Protein AF-A0A538R4Z6-F1 (afdb_monomer)

Structure (mmCIF, N/CA/C/O backbone):
data_AF-A0A538R4Z6-F1
#
_entry.id   AF-A0A538R4Z6-F1
#
loop_
_atom_site.group_PDB
_atom_site.id
_atom_site.type_symbol
_atom_site.label_atom_id
_atom_site.label_alt_id
_atom_site.label_comp_id
_atom_site.label_asym_id
_atom_site.label_entity_id
_atom_site.label_seq_id
_atom_site.pdbx_PDB_ins_code
_atom_site.Cartn_x
_atom_site.Cartn_y
_atom_site.Cartn_z
_atom_site.occupancy
_atom_site.B_iso_or_equiv
_atom_site.auth_seq_id
_atom_site.auth_comp_id
_atom_site.auth_asym_id
_atom_site.auth_atom_id
_atom_site.pdbx_PDB_model_num
ATOM 1 N N . MET A 1 1 ? -20.726 -4.597 1.224 1.00 80.06 1 MET A N 1
ATOM 2 C CA . MET A 1 1 ? -21.114 -3.925 -0.039 1.00 80.06 1 MET A CA 1
ATOM 3 C C . MET A 1 1 ? -20.350 -2.621 -0.244 1.00 80.06 1 MET A C 1
ATOM 5 O O . MET A 1 1 ? -19.592 -2.566 -1.195 1.00 80.06 1 MET A O 1
ATOM 9 N N . ILE A 1 2 ? -20.428 -1.643 0.671 1.00 88.44 2 ILE A N 1
ATOM 10 C CA . ILE A 1 2 ? -19.754 -0.330 0.529 1.00 88.44 2 ILE A CA 1
ATOM 11 C C . ILE A 1 2 ? -18.238 -0.441 0.278 1.00 88.44 2 ILE A C 1
ATOM 13 O O . ILE A 1 2 ? -17.742 0.150 -0.672 1.00 88.44 2 ILE A O 1
ATOM 17 N N . VAL A 1 3 ? -17.506 -1.231 1.076 1.00 87.00 3 VAL A N 1
ATOM 18 C CA . VAL A 1 3 ? -16.045 -1.395 0.912 1.00 87.00 3 VAL A CA 1
ATOM 19 C C . VAL A 1 3 ? -15.690 -1.919 -0.480 1.00 87.00 3 VAL A C 1
ATOM 21 O O . VAL A 1 3 ? -14.825 -1.361 -1.142 1.00 87.00 3 VAL A O 1
ATOM 24 N N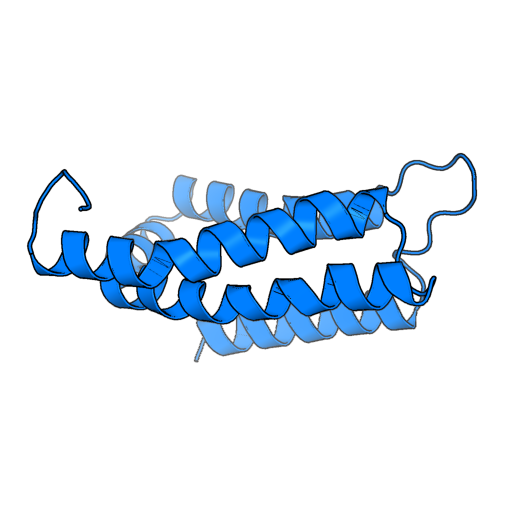 . MET A 1 4 ? -16.401 -2.946 -0.953 1.00 91.00 4 MET A N 1
ATOM 25 C CA . MET A 1 4 ? -16.183 -3.495 -2.292 1.00 91.00 4 MET A CA 1
ATOM 26 C C . MET A 1 4 ? -16.473 -2.464 -3.379 1.00 91.00 4 MET A C 1
ATOM 28 O O . MET A 1 4 ? -15.676 -2.330 -4.296 1.00 91.00 4 MET A O 1
ATOM 32 N N . SER A 1 5 ? -17.559 -1.695 -3.262 1.00 94.19 5 SER A N 1
ATOM 33 C CA . SER A 1 5 ? -17.869 -0.622 -4.212 1.00 94.19 5 SER A CA 1
ATOM 34 C C . SER A 1 5 ? -16.762 0.431 -4.265 1.00 94.19 5 SER A C 1
ATOM 36 O O . SER A 1 5 ? -16.380 0.843 -5.355 1.00 94.19 5 SER A O 1
ATOM 38 N N . VAL A 1 6 ? -16.204 0.823 -3.114 1.00 91.25 6 VAL A N 1
ATOM 39 C CA . VAL A 1 6 ? -15.071 1.760 -3.048 1.00 91.25 6 VAL A CA 1
ATOM 40 C C . VAL A 1 6 ? -13.826 1.167 -3.709 1.00 91.25 6 VAL A C 1
ATOM 42 O O . VAL A 1 6 ? -13.186 1.850 -4.502 1.00 91.25 6 VAL A O 1
ATOM 45 N N . LEU A 1 7 ? -13.501 -0.101 -3.433 1.00 91.12 7 LEU A N 1
ATOM 46 C CA . LEU A 1 7 ? -12.344 -0.777 -4.027 1.00 91.12 7 LEU A CA 1
ATOM 47 C C . LEU A 1 7 ? -12.483 -0.943 -5.543 1.00 91.12 7 LEU A C 1
ATOM 49 O O . LEU A 1 7 ? -11.532 -0.673 -6.270 1.00 91.12 7 LEU A O 1
ATOM 53 N N . VAL A 1 8 ? -13.663 -1.341 -6.028 1.00 96.06 8 VAL A N 1
ATOM 54 C 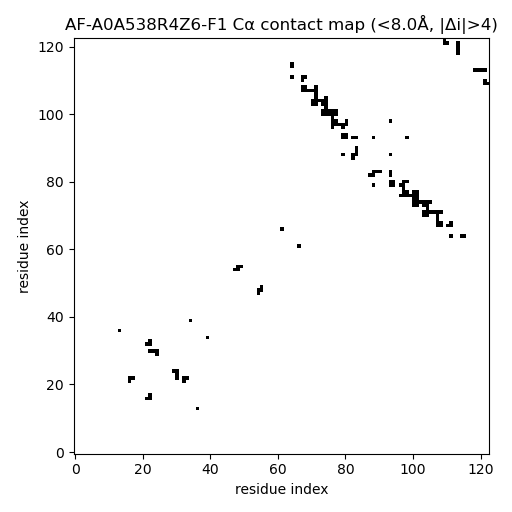CA . VAL A 1 8 ? -13.942 -1.463 -7.465 1.00 96.06 8 VAL A CA 1
ATOM 55 C C . VAL A 1 8 ? -13.886 -0.096 -8.139 1.00 96.06 8 VAL A C 1
ATOM 57 O O . VAL A 1 8 ? -13.228 0.036 -9.164 1.00 96.06 8 VAL A O 1
ATOM 60 N N . ALA A 1 9 ? -14.515 0.930 -7.561 1.00 94.81 9 ALA A N 1
ATOM 61 C CA . ALA A 1 9 ? -14.460 2.283 -8.108 1.00 94.81 9 ALA A CA 1
ATOM 62 C C . ALA A 1 9 ? -13.014 2.788 -8.190 1.00 94.81 9 ALA A C 1
ATOM 64 O O . ALA A 1 9 ? -12.589 3.255 -9.243 1.00 94.81 9 ALA A O 1
ATOM 65 N N . TRP A 1 10 ? -12.23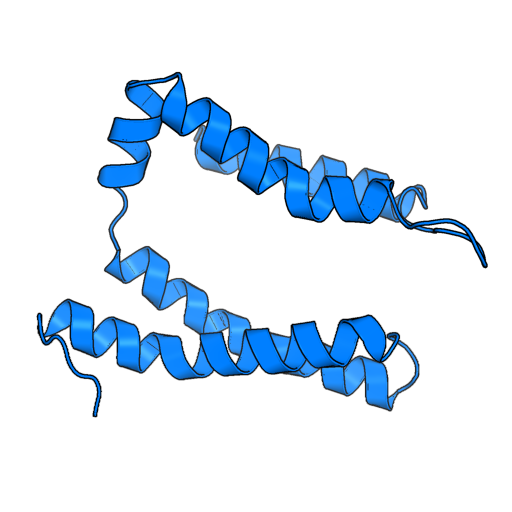7 2.632 -7.116 1.00 93.00 10 TRP A N 1
ATOM 66 C CA . TRP A 1 10 ? -10.821 2.988 -7.103 1.00 93.00 10 TRP A CA 1
ATOM 67 C C . TRP A 1 10 ? -10.026 2.227 -8.173 1.00 93.00 10 TRP A C 1
ATOM 69 O O . TRP A 1 10 ? -9.302 2.851 -8.946 1.00 93.00 10 TRP A O 1
ATOM 79 N N . PHE A 1 11 ? -10.200 0.905 -8.267 1.00 94.25 11 PHE A N 1
ATOM 80 C CA . PHE A 1 11 ? -9.503 0.075 -9.250 1.00 94.25 11 PHE A CA 1
ATOM 81 C C . PHE A 1 11 ? -9.827 0.504 -10.682 1.00 94.25 11 PHE A C 1
ATOM 83 O O . PHE A 1 11 ? -8.913 0.703 -11.476 1.00 94.25 11 PHE A O 1
ATOM 90 N N . LEU A 1 12 ? -11.108 0.707 -11.004 1.00 96.81 12 LEU A N 1
ATOM 91 C CA . LEU A 1 12 ? -11.541 1.143 -12.333 1.00 96.81 12 LEU A CA 1
ATOM 92 C C . LEU A 1 12 ? -11.006 2.536 -12.684 1.00 96.81 12 LEU A C 1
ATOM 94 O O . LEU A 1 12 ? -10.593 2.753 -13.821 1.00 96.81 12 LEU A O 1
ATOM 98 N N . ILE A 1 13 ? -10.960 3.461 -11.719 1.00 94.50 13 ILE A N 1
ATOM 99 C CA . ILE A 1 13 ? -10.386 4.800 -11.914 1.00 94.50 13 ILE A CA 1
ATOM 100 C C . ILE A 1 13 ? -8.891 4.704 -12.230 1.00 94.50 13 ILE A C 1
ATOM 102 O O . ILE A 1 13 ? -8.436 5.293 -13.208 1.00 94.50 13 ILE A O 1
ATOM 106 N N . VAL A 1 14 ? -8.123 3.959 -11.430 1.00 93.19 14 VAL A N 1
ATOM 107 C CA . VAL A 1 14 ? -6.669 3.830 -11.624 1.00 93.19 14 VAL A CA 1
ATOM 108 C C . VAL A 1 14 ? -6.351 3.062 -12.908 1.00 93.19 14 VAL A C 1
ATOM 110 O O . VAL A 1 14 ? -5.448 3.454 -13.641 1.00 93.19 14 VAL A O 1
ATOM 113 N N . LEU A 1 15 ? -7.116 2.017 -13.228 1.00 94.88 15 LEU A N 1
ATOM 114 C CA . LEU A 1 15 ? -6.977 1.265 -14.474 1.00 94.88 15 LEU A CA 1
ATOM 115 C C . LEU A 1 15 ? -7.277 2.144 -15.698 1.00 94.88 15 LEU A C 1
ATOM 117 O O . LEU A 1 15 ? -6.503 2.159 -16.656 1.00 94.88 15 LEU A O 1
ATOM 121 N N . GLY A 1 16 ? -8.370 2.910 -15.658 1.00 96.38 16 GLY A N 1
ATOM 122 C CA . GLY A 1 16 ? -8.717 3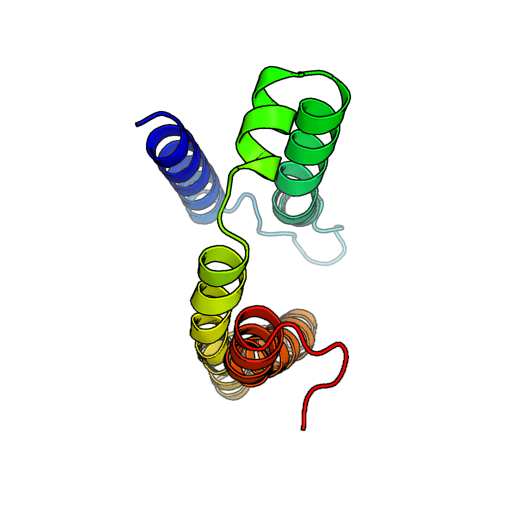.869 -16.708 1.00 96.38 16 GLY A CA 1
ATOM 123 C C . GLY A 1 16 ? -7.644 4.946 -16.881 1.00 96.38 16 GLY A C 1
ATOM 124 O O . GLY A 1 16 ? -7.208 5.213 -17.995 1.00 96.38 16 GLY A O 1
ATOM 125 N N . ALA A 1 17 ? -7.142 5.507 -15.779 1.00 93.88 17 ALA A N 1
ATOM 126 C CA . ALA A 1 17 ? -6.055 6.483 -15.808 1.00 93.88 17 ALA A CA 1
ATOM 127 C C . ALA A 1 17 ? -4.756 5.891 -16.385 1.00 93.88 17 ALA A C 1
ATOM 129 O O . ALA A 1 17 ? -4.092 6.535 -17.196 1.00 93.88 17 ALA A O 1
ATOM 130 N N . GLY A 1 18 ? -4.416 4.652 -16.017 1.00 91.56 18 GLY A N 1
ATOM 131 C CA . GLY A 1 18 ? -3.238 3.956 -16.533 1.00 91.56 18 GLY A CA 1
ATOM 132 C C . GLY A 1 18 ? -3.327 3.680 -18.031 1.00 91.56 18 GLY A C 1
ATOM 133 O O . GLY A 1 18 ? -2.394 3.984 -18.763 1.00 91.56 18 GLY A O 1
ATOM 134 N N . THR A 1 19 ? -4.470 3.180 -18.505 1.00 94.00 19 THR A N 1
ATOM 135 C CA . THR A 1 19 ? -4.694 2.922 -19.943 1.00 94.00 19 THR A CA 1
ATOM 136 C C . THR A 1 19 ? -4.749 4.199 -20.782 1.00 94.00 19 THR A C 1
ATOM 138 O O . THR A 1 19 ? -4.377 4.173 -21.951 1.00 94.00 19 THR A O 1
ATOM 141 N N . ALA A 1 20 ? -5.149 5.325 -20.188 1.00 94.31 20 ALA A N 1
ATOM 142 C CA . ALA A 1 20 ? -5.117 6.642 -20.820 1.00 94.31 20 ALA A CA 1
ATOM 143 C C . ALA A 1 20 ? -3.738 7.338 -20.758 1.00 94.31 20 ALA A C 1
ATOM 145 O O . ALA A 1 20 ? -3.622 8.477 -21.207 1.00 94.31 20 ALA A O 1
ATOM 146 N N . GLY A 1 21 ? -2.704 6.701 -20.188 1.00 89.69 21 GLY A N 1
ATOM 147 C CA . GLY A 1 21 ? -1.355 7.273 -20.080 1.00 89.69 21 GLY A CA 1
ATOM 148 C C . GLY A 1 21 ? -1.228 8.411 -19.059 1.00 89.69 21 GLY A C 1
ATOM 149 O O . GLY A 1 21 ? -0.259 9.161 -19.085 1.00 89.69 21 GLY A O 1
ATOM 150 N N . VAL A 1 22 ? -2.179 8.564 -18.127 1.00 90.69 22 VAL A N 1
ATOM 151 C CA . VAL A 1 22 ? -2.183 9.662 -17.133 1.00 90.69 22 VAL A CA 1
ATOM 152 C C . VAL A 1 22 ? -0.952 9.624 -16.221 1.00 90.69 22 VAL A C 1
ATOM 154 O O . VAL A 1 22 ? -0.525 10.655 -15.703 1.00 90.69 22 VAL A O 1
ATOM 157 N N . PHE A 1 23 ? -0.377 8.439 -16.013 1.00 86.75 23 PHE A N 1
ATOM 158 C CA . PHE A 1 23 ? 0.812 8.257 -15.183 1.00 86.75 23 PHE A CA 1
ATOM 159 C C . PHE A 1 23 ? 2.129 8.423 -15.953 1.00 86.75 23 PHE A C 1
ATOM 161 O O . PHE A 1 23 ? 3.181 8.515 -15.315 1.00 86.75 23 PHE A O 1
ATOM 168 N N . ASP A 1 24 ? 2.087 8.532 -17.285 1.00 85.00 24 ASP A N 1
ATOM 169 C CA . ASP A 1 24 ? 3.283 8.716 -18.102 1.00 85.00 24 ASP A CA 1
ATOM 170 C C . ASP A 1 24 ? 3.807 10.138 -17.946 1.00 85.00 24 ASP A C 1
ATOM 172 O O . ASP A 1 24 ? 3.298 11.122 -18.486 1.00 85.00 24 ASP A O 1
ATOM 176 N N . SER A 1 25 ? 4.869 10.248 -17.158 1.00 78.00 25 SER A N 1
ATOM 177 C CA . SER A 1 25 ? 5.548 11.511 -16.916 1.00 78.00 25 SER A CA 1
ATOM 178 C C . SER A 1 25 ? 6.780 11.553 -17.804 1.00 78.00 25 SER A C 1
ATOM 180 O O . SER A 1 25 ? 7.733 10.806 -17.596 1.00 78.00 25 SER A O 1
ATOM 182 N N . GLY A 1 26 ? 6.728 12.392 -18.841 1.00 76.25 26 GLY A N 1
ATOM 183 C CA . GLY A 1 26 ? 7.837 12.553 -19.778 1.00 76.25 26 GLY A CA 1
ATOM 184 C C . GLY A 1 26 ? 9.144 12.996 -19.095 1.00 76.25 26 GLY A C 1
ATOM 185 O O . GLY A 1 26 ? 9.121 13.475 -17.955 1.00 76.25 26 GLY A O 1
ATOM 186 N N . PRO A 1 27 ? 10.290 12.885 -19.790 1.00 75.50 27 PRO A N 1
ATOM 187 C CA . PRO A 1 27 ? 11.596 13.218 -19.230 1.00 75.50 27 PRO A CA 1
ATOM 188 C C . PRO A 1 27 ? 11.624 14.628 -18.624 1.00 75.50 27 PRO A C 1
ATOM 190 O O . PRO A 1 27 ? 11.203 15.596 -19.256 1.00 75.50 27 PRO A O 1
ATOM 193 N N . GLY A 1 28 ? 12.108 14.743 -17.385 1.00 79.75 28 GLY A N 1
ATOM 194 C CA . GLY A 1 28 ? 12.258 16.023 -16.684 1.00 79.75 28 GLY A CA 1
ATOM 195 C C . GLY A 1 28 ? 10.980 16.601 -16.066 1.00 79.75 28 GLY A C 1
ATOM 196 O O . GLY A 1 28 ? 11.042 17.674 -15.467 1.00 79.75 28 GLY A O 1
ATOM 197 N N . ARG A 1 29 ? 9.829 15.919 -16.163 1.00 81.00 29 ARG A N 1
ATOM 198 C CA . ARG A 1 29 ? 8.593 16.335 -15.482 1.00 81.00 29 ARG A CA 1
ATOM 199 C C . ARG A 1 29 ? 8.379 15.527 -14.199 1.00 81.00 29 ARG A C 1
ATOM 201 O O . ARG A 1 29 ? 8.488 14.302 -14.237 1.00 81.00 29 ARG A O 1
ATOM 208 N N . PRO A 1 30 ? 8.051 16.174 -13.066 1.00 80.81 30 PRO A N 1
ATOM 209 C CA . PRO A 1 30 ? 7.738 15.449 -11.843 1.00 80.81 30 PRO A CA 1
ATOM 210 C C . PRO A 1 30 ? 6.461 14.613 -12.040 1.00 80.81 30 PRO A C 1
ATOM 212 O O . PRO A 1 30 ? 5.484 15.132 -12.589 1.00 80.81 30 PRO A O 1
ATOM 215 N N . PRO A 1 31 ? 6.422 13.352 -11.571 1.00 85.88 31 PRO A N 1
ATOM 216 C CA . PRO A 1 31 ? 5.292 12.456 -11.787 1.00 85.88 31 PRO A CA 1
ATOM 217 C C . PRO A 1 31 ? 4.141 12.729 -10.812 1.00 85.88 31 PRO A C 1
ATOM 219 O O . PRO A 1 31 ? 3.771 11.891 -9.990 1.00 85.88 31 PRO A O 1
ATOM 222 N N . LEU A 1 32 ? 3.569 13.935 -10.887 1.00 89.31 32 LEU A N 1
ATOM 223 C CA . LEU A 1 32 ? 2.508 14.400 -9.989 1.00 89.31 32 LEU A CA 1
ATOM 224 C C . LEU A 1 32 ? 1.261 13.499 -10.003 1.00 89.31 32 LEU A C 1
ATOM 226 O O . LEU A 1 32 ? 0.767 13.201 -8.915 1.00 89.31 32 LEU A O 1
ATOM 230 N N . PRO A 1 33 ? 0.755 13.010 -11.156 1.00 89.88 33 PRO A N 1
ATOM 231 C CA . PRO A 1 33 ? -0.408 12.123 -11.159 1.00 89.88 33 PRO A CA 1
ATOM 232 C C . PRO A 1 33 ? -0.142 10.803 -10.429 1.00 89.88 33 PRO A C 1
ATOM 234 O O . PRO A 1 33 ? -0.997 10.325 -9.687 1.00 89.88 33 PRO A O 1
ATOM 237 N N . LEU A 1 34 ? 1.066 10.249 -10.580 1.00 87.00 34 LEU A N 1
ATOM 238 C CA . LEU A 1 34 ? 1.487 9.046 -9.866 1.00 87.00 34 LEU A CA 1
ATOM 239 C C . LEU A 1 34 ? 1.605 9.316 -8.362 1.00 87.00 34 LEU A C 1
ATOM 241 O O . LEU A 1 34 ? 1.098 8.541 -7.555 1.00 87.00 34 LEU A O 1
ATOM 245 N N . LEU A 1 35 ? 2.212 10.444 -7.976 1.00 88.94 35 LEU A N 1
ATOM 246 C CA . LEU A 1 35 ? 2.308 10.855 -6.576 1.00 88.94 35 LEU A CA 1
ATOM 247 C C . LEU A 1 35 ? 0.919 10.997 -5.938 1.00 88.94 35 LEU A C 1
ATOM 249 O O . LEU A 1 35 ? 0.694 10.494 -4.840 1.00 88.94 35 LEU A O 1
ATOM 253 N N . LEU A 1 36 ? -0.025 11.635 -6.633 1.00 91.50 36 LEU A N 1
ATOM 254 C CA . LEU A 1 36 ? -1.409 11.771 -6.177 1.00 91.50 36 LEU A CA 1
ATOM 255 C C . LEU A 1 36 ? -2.120 10.418 -6.086 1.00 91.50 36 LEU A C 1
ATOM 257 O O . LEU A 1 36 ? -2.869 10.200 -5.138 1.00 91.50 36 LEU A O 1
ATOM 261 N N . ALA A 1 37 ? -1.872 9.494 -7.014 1.00 88.69 37 ALA A N 1
ATOM 262 C CA . ALA A 1 37 ? -2.441 8.150 -6.950 1.00 88.69 37 ALA A CA 1
ATOM 263 C C . ALA A 1 37 ? -1.907 7.337 -5.758 1.00 88.69 37 ALA A C 1
ATOM 265 O O . ALA A 1 37 ? -2.655 6.559 -5.167 1.00 88.69 37 ALA A O 1
ATOM 266 N N . VAL A 1 38 ? -0.644 7.545 -5.371 1.00 87.69 38 VAL A N 1
ATOM 267 C CA . VAL A 1 38 ? -0.016 6.883 -4.216 1.00 87.69 38 VAL A CA 1
ATOM 268 C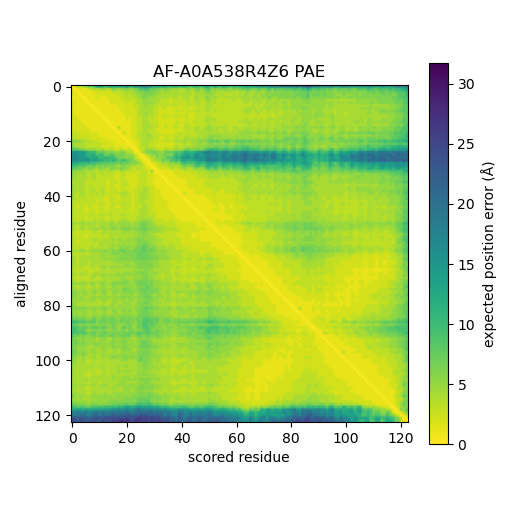 C . VAL A 1 38 ? -0.453 7.517 -2.892 1.00 87.69 38 VAL A C 1
ATOM 270 O O . VAL A 1 38 ? -0.832 6.816 -1.957 1.00 87.69 38 VAL A O 1
ATOM 273 N N . VAL A 1 39 ? -0.409 8.847 -2.798 1.00 93.50 39 VAL A N 1
ATOM 274 C CA . VAL A 1 39 ? -0.604 9.591 -1.540 1.00 93.50 39 VAL A CA 1
ATOM 275 C C . VAL A 1 39 ? -2.074 9.955 -1.300 1.00 93.50 39 VAL A C 1
ATOM 277 O O . VAL A 1 39 ? -2.514 10.067 -0.154 1.00 93.50 39 VAL A O 1
ATOM 280 N N . GLY A 1 40 ? -2.863 10.093 -2.363 1.00 93.94 40 GLY A N 1
ATOM 281 C CA . GLY A 1 40 ? -4.273 10.474 -2.313 1.00 93.94 40 GLY A CA 1
ATOM 282 C C . GLY A 1 40 ? -5.135 9.539 -1.462 1.00 93.94 40 GLY A C 1
ATOM 283 O O . GLY A 1 40 ? -5.787 10.033 -0.543 1.00 93.94 40 GLY A O 1
ATOM 284 N N . PRO A 1 41 ? -5.142 8.210 -1.689 1.00 92.06 41 PRO A N 1
ATOM 285 C CA . PRO A 1 41 ? -5.984 7.306 -0.906 1.00 92.06 41 PRO A CA 1
ATOM 286 C C . PRO A 1 41 ? -5.660 7.315 0.603 1.00 92.06 41 PRO A C 1
ATOM 288 O O . PRO A 1 41 ? -6.599 7.472 1.390 1.00 92.06 41 PRO A O 1
ATOM 291 N N . PRO A 1 42 ? -4.383 7.243 1.045 1.00 94.19 42 PRO A N 1
ATOM 292 C CA . PRO A 1 42 ? -4.037 7.408 2.459 1.00 94.19 42 PRO A CA 1
ATOM 293 C C . PRO A 1 42 ? -4.467 8.757 3.048 1.00 94.19 42 PRO A C 1
ATOM 295 O O . PRO A 1 42 ? -5.004 8.788 4.156 1.00 94.19 42 PRO A O 1
ATOM 298 N N . LEU A 1 43 ? -4.282 9.866 2.321 1.00 96.69 43 LEU A N 1
ATOM 299 C CA . LEU A 1 43 ? -4.702 11.195 2.783 1.00 96.69 43 LEU A CA 1
ATOM 300 C C . LEU A 1 43 ? -6.222 11.306 2.923 1.00 96.69 43 LEU A C 1
ATOM 302 O O . LEU A 1 43 ? -6.711 11.818 3.931 1.00 96.69 43 LEU A O 1
ATOM 306 N N . LEU A 1 44 ? -6.972 10.810 1.938 1.00 95.19 44 LEU A N 1
ATOM 307 C CA . LEU A 1 44 ? -8.434 10.793 1.970 1.00 95.19 44 LEU A CA 1
ATOM 308 C C . LEU A 1 44 ? -8.944 9.954 3.141 1.00 95.19 44 LEU A C 1
ATOM 310 O O . LEU A 1 44 ? -9.834 10.398 3.867 1.00 95.19 44 LEU A O 1
ATOM 314 N N . PHE A 1 45 ? -8.344 8.784 3.376 1.00 94.50 45 PHE A N 1
ATOM 315 C CA . PHE A 1 45 ? -8.661 7.966 4.541 1.00 94.50 45 PHE A CA 1
ATOM 316 C C . PHE A 1 45 ? -8.345 8.697 5.851 1.00 94.50 45 PHE A C 1
ATOM 318 O O . PHE A 1 45 ? -9.202 8.750 6.729 1.00 94.50 45 PHE A O 1
ATOM 325 N N . ALA A 1 46 ? -7.162 9.304 5.986 1.00 96.75 46 ALA A N 1
ATOM 326 C CA . ALA A 1 46 ? -6.772 10.032 7.194 1.00 96.75 46 ALA A CA 1
ATOM 327 C C . ALA A 1 46 ? -7.721 11.206 7.486 1.00 96.75 46 ALA A C 1
ATOM 329 O O . ALA A 1 46 ? -8.143 11.407 8.630 1.00 96.75 46 ALA A O 1
ATOM 330 N N . LEU A 1 47 ? -8.114 11.951 6.449 1.00 97.75 47 LEU A N 1
ATOM 331 C CA . LEU A 1 47 ? -9.081 13.036 6.570 1.00 97.75 47 LEU A CA 1
ATOM 332 C C . LEU A 1 47 ? -10.453 12.507 7.004 1.00 97.75 47 LEU A C 1
ATOM 334 O O . LEU A 1 47 ? -11.031 13.050 7.944 1.00 97.75 47 LEU A O 1
ATOM 338 N N . ALA A 1 48 ? -10.935 11.431 6.376 1.00 96.44 48 ALA A N 1
ATOM 339 C CA . ALA A 1 48 ? -12.207 10.794 6.709 1.00 96.44 48 ALA A CA 1
ATOM 340 C C . ALA A 1 48 ? -12.215 10.206 8.130 1.00 96.44 48 ALA A C 1
ATOM 342 O O . ALA A 1 48 ? -13.187 10.366 8.864 1.00 96.44 48 ALA A O 1
ATOM 343 N N . TYR A 1 49 ? -11.118 9.583 8.560 1.00 97.00 49 TYR A N 1
ATOM 344 C CA . TYR A 1 49 ? -10.947 9.050 9.912 1.00 97.00 49 TYR A CA 1
ATOM 345 C C . TYR A 1 49 ? -10.950 10.161 10.977 1.00 97.00 49 TYR A C 1
ATOM 347 O O . TYR A 1 49 ? -11.490 10.002 12.082 1.00 97.00 49 TYR A O 1
ATOM 355 N N . ARG A 1 50 ? -10.364 11.321 10.651 1.00 97.56 50 ARG A N 1
ATOM 356 C CA . ARG A 1 50 ? -10.354 12.494 11.533 1.00 97.56 50 ARG A CA 1
ATOM 357 C C . ARG A 1 50 ? -11.735 13.142 11.642 1.00 97.56 50 ARG A C 1
ATOM 359 O O . ARG A 1 50 ? -12.114 13.524 12.747 1.00 97.56 50 ARG A O 1
ATOM 366 N N . SER A 1 51 ? -12.467 13.265 10.535 1.00 97.69 51 SER A N 1
ATOM 367 C CA . SER A 1 51 ? -13.728 14.017 10.463 1.00 97.69 51 SER A CA 1
ATOM 368 C C . SER A 1 51 ? -14.990 13.189 10.735 1.00 97.69 51 SER A C 1
ATOM 370 O O . SER A 1 51 ? -15.986 13.753 11.181 1.00 97.69 51 SER A O 1
ATOM 372 N N . SER A 1 52 ? -14.971 11.869 10.516 1.00 97.81 52 SER A N 1
ATOM 373 C CA . SER A 1 52 ? -16.153 11.003 10.620 1.00 97.81 52 SER A CA 1
ATOM 374 C C . SER A 1 52 ? -16.024 9.952 11.720 1.00 97.81 52 SER A C 1
ATOM 376 O O . SER A 1 52 ? -15.154 9.078 11.680 1.00 97.81 52 SER A O 1
ATOM 378 N N . ARG A 1 53 ? -16.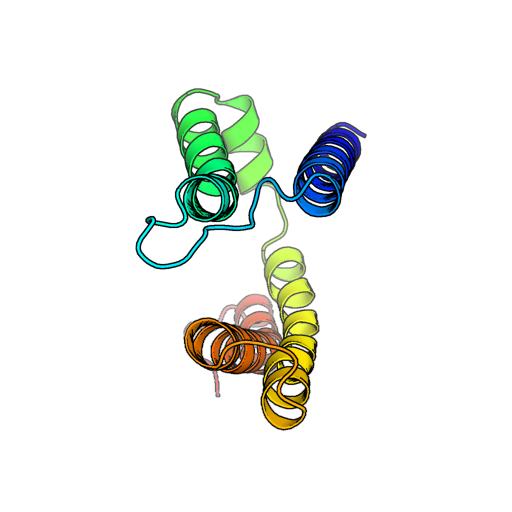959 9.979 12.682 1.00 97.00 53 ARG A N 1
ATOM 379 C CA . ARG A 1 53 ? -17.070 8.937 13.720 1.00 97.00 53 ARG A CA 1
ATOM 380 C C . ARG A 1 53 ? -17.374 7.567 13.117 1.00 97.00 53 ARG A C 1
ATOM 382 O O . ARG A 1 53 ? -16.757 6.592 13.512 1.00 97.00 53 ARG A O 1
ATOM 389 N N . ALA A 1 54 ? -18.235 7.506 12.100 1.00 95.56 54 ALA A N 1
ATOM 390 C CA . ALA A 1 54 ? -18.593 6.247 11.450 1.00 95.56 54 ALA A CA 1
ATOM 391 C C . ALA A 1 54 ? -17.382 5.556 10.797 1.00 95.56 54 ALA A C 1
ATOM 393 O O . ALA A 1 54 ? -17.222 4.345 10.924 1.00 95.56 54 ALA A O 1
ATOM 394 N N . VAL A 1 55 ? -16.499 6.320 10.138 1.00 95.12 55 VAL A N 1
ATOM 395 C CA . VAL A 1 55 ? -15.270 5.780 9.523 1.00 95.12 55 VAL A CA 1
ATOM 396 C C . VAL A 1 55 ? -14.298 5.285 10.589 1.00 95.12 55 VAL A C 1
ATOM 398 O O . VAL A 1 55 ? -13.698 4.224 10.431 1.00 95.12 55 VAL A O 1
ATOM 401 N N . ARG A 1 56 ? -14.167 6.027 11.691 1.00 96.62 56 ARG A N 1
ATOM 402 C CA . ARG A 1 56 ? -13.335 5.632 12.829 1.00 96.62 56 ARG A CA 1
ATOM 403 C C . ARG A 1 56 ? -13.828 4.346 13.482 1.00 96.62 56 ARG A C 1
ATOM 405 O O . ARG A 1 56 ? -13.045 3.416 13.650 1.00 96.62 56 ARG A O 1
ATOM 412 N N . ASP A 1 57 ? -15.118 4.283 13.794 1.00 96.56 57 ASP A N 1
ATOM 413 C CA . ASP A 1 57 ? -15.740 3.118 14.420 1.00 96.56 57 ASP A CA 1
ATOM 414 C C . ASP A 1 57 ? -15.657 1.894 13.507 1.00 96.56 57 ASP A C 1
ATOM 416 O O . ASP A 1 57 ? -15.435 0.784 13.984 1.00 96.56 57 ASP A O 1
ATOM 420 N N . PHE A 1 58 ? -15.787 2.089 12.192 1.00 94.06 58 PHE A N 1
ATOM 421 C CA . PHE A 1 58 ? -15.546 1.039 11.208 1.00 94.06 58 PHE A CA 1
ATOM 422 C C . PHE A 1 58 ? -14.092 0.553 11.243 1.00 94.06 58 PHE A C 1
ATOM 424 O O . PHE A 1 58 ? -13.863 -0.646 11.377 1.00 94.06 58 PHE A O 1
ATOM 431 N N . ALA A 1 59 ? -13.116 1.462 11.162 1.00 93.69 59 ALA A N 1
ATOM 432 C CA . ALA A 1 59 ? -11.698 1.114 11.090 1.00 93.69 59 ALA A CA 1
ATOM 433 C C . ALA A 1 59 ? -11.208 0.353 12.334 1.00 93.69 59 ALA A C 1
ATOM 435 O O . ALA A 1 59 ? -10.488 -0.632 12.203 1.00 93.69 59 ALA A O 1
ATOM 436 N N . VAL A 1 60 ? -11.640 0.760 13.532 1.00 95.38 60 VAL A N 1
ATOM 437 C CA . VAL A 1 60 ? -11.252 0.114 14.803 1.00 95.38 60 VAL A CA 1
ATOM 438 C C . VAL A 1 60 ? -11.871 -1.284 14.963 1.00 95.38 60 VAL A C 1
ATOM 440 O O . VAL A 1 60 ? -11.344 -2.107 15.707 1.00 95.38 60 VAL A O 1
ATOM 443 N N . ARG A 1 61 ? -12.968 -1.587 14.256 1.00 95.88 61 ARG A N 1
ATOM 444 C CA . ARG A 1 61 ? -13.618 -2.912 14.279 1.00 95.88 61 ARG A CA 1
ATOM 445 C C . ARG A 1 61 ? -12.961 -3.938 13.362 1.00 95.88 61 ARG A C 1
ATOM 447 O O . ARG A 1 61 ? -13.319 -5.112 13.436 1.00 95.88 61 ARG A O 1
ATOM 454 N N . ILE A 1 62 ? -12.061 -3.520 12.474 1.00 94.00 62 ILE A N 1
ATOM 455 C CA . ILE A 1 62 ? -11.401 -4.446 11.556 1.00 94.00 62 ILE A CA 1
ATOM 456 C C . ILE A 1 62 ? -10.457 -5.341 12.364 1.00 94.00 62 ILE A C 1
ATOM 458 O O . ILE A 1 62 ? -9.626 -4.850 13.126 1.00 94.00 62 ILE A O 1
ATOM 462 N N . ASP A 1 63 ? -10.573 -6.659 12.187 1.00 94.88 63 ASP A N 1
ATOM 463 C CA . ASP A 1 63 ? -9.683 -7.606 12.853 1.00 94.88 63 ASP A CA 1
ATOM 464 C C . ASP A 1 63 ? -8.241 -7.405 12.368 1.00 94.88 63 ASP A C 1
ATOM 466 O O . ASP A 1 63 ? -7.903 -7.646 11.202 1.00 94.88 63 ASP A O 1
ATOM 470 N N . LEU A 1 64 ? -7.378 -6.979 13.293 1.00 94.12 64 LEU A N 1
ATOM 471 C CA . LEU A 1 64 ? -5.960 -6.773 13.039 1.00 94.12 64 LEU A CA 1
ATOM 472 C C . LEU A 1 64 ? -5.286 -8.054 12.531 1.00 94.12 64 LEU A C 1
ATOM 474 O O . LEU A 1 64 ? -4.403 -7.978 11.686 1.00 94.12 64 LEU A O 1
ATOM 478 N N . ARG A 1 65 ? -5.732 -9.236 12.972 1.00 95.69 65 ARG A N 1
ATOM 479 C CA . ARG A 1 65 ? -5.201 -10.526 12.507 1.00 95.69 65 ARG A CA 1
ATOM 480 C C . ARG A 1 65 ? -5.411 -10.692 11.011 1.00 95.69 65 ARG A C 1
ATOM 482 O O . ARG A 1 65 ? -4.489 -11.092 10.312 1.00 95.69 65 ARG A O 1
ATOM 489 N N . VAL A 1 66 ? -6.594 -10.340 10.512 1.00 95.31 66 VAL A N 1
ATOM 490 C CA . VAL A 1 66 ? -6.912 -10.405 9.078 1.00 95.31 66 VAL A CA 1
ATOM 491 C C . VAL A 1 66 ? -6.102 -9.363 8.304 1.00 95.31 66 VAL A C 1
ATOM 493 O O . VAL A 1 66 ? -5.505 -9.691 7.278 1.00 95.31 66 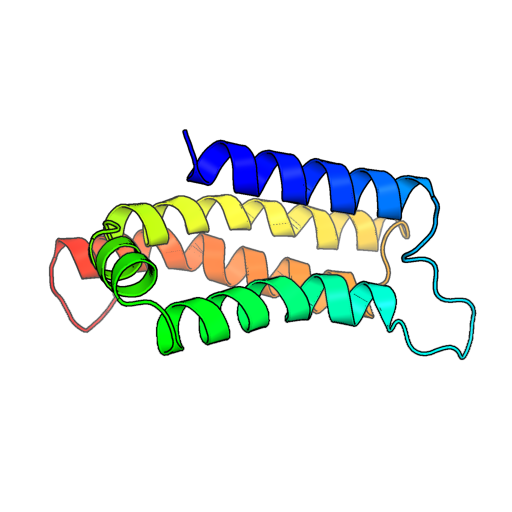VAL A O 1
ATOM 496 N N . LEU A 1 67 ? -6.018 -8.130 8.821 1.00 94.56 67 LEU A N 1
ATOM 497 C CA . LEU A 1 67 ? -5.221 -7.053 8.218 1.00 94.56 67 LEU A CA 1
ATOM 498 C C . LEU A 1 67 ? -3.730 -7.376 8.135 1.00 94.56 67 LEU A C 1
ATOM 500 O O . LEU A 1 67 ? -3.072 -6.946 7.190 1.00 94.56 67 LEU A O 1
ATOM 504 N N . THR A 1 68 ? -3.197 -8.107 9.109 1.00 96.19 68 THR A N 1
ATOM 505 C CA . THR A 1 68 ? -1.811 -8.566 9.112 1.00 96.19 68 THR A CA 1
ATOM 506 C C . THR A 1 68 ? -1.638 -9.790 8.216 1.00 96.19 68 THR A C 1
ATOM 508 O O . THR A 1 68 ? -0.713 -9.816 7.413 1.00 96.19 68 THR A O 1
ATOM 511 N N . ALA A 1 69 ? -2.545 -10.769 8.279 1.00 96.56 69 ALA A N 1
ATOM 512 C CA . ALA A 1 69 ? -2.473 -11.988 7.472 1.00 96.56 69 ALA A CA 1
ATOM 513 C C . ALA A 1 69 ? -2.450 -11.692 5.966 1.00 96.56 69 ALA A C 1
ATOM 515 O O . ALA A 1 69 ? -1.647 -12.272 5.239 1.00 96.56 69 ALA A O 1
ATOM 516 N N . ILE A 1 70 ? -3.274 -10.747 5.498 1.00 96.75 70 ILE A N 1
ATOM 517 C CA . ILE A 1 70 ? -3.329 -10.389 4.072 1.00 96.75 70 ILE A CA 1
ATOM 518 C C . ILE A 1 70 ? -2.011 -9.784 3.561 1.00 96.75 70 ILE A C 1
ATOM 520 O O . ILE A 1 70 ? -1.723 -9.870 2.369 1.00 96.75 70 ILE A O 1
ATOM 524 N N . GLN A 1 71 ? -1.170 -9.228 4.443 1.00 97.19 71 GLN A N 1
ATOM 525 C CA . GLN A 1 71 ? 0.137 -8.699 4.046 1.00 97.19 71 GLN A CA 1
ATOM 526 C C . GLN A 1 71 ? 1.089 -9.795 3.565 1.00 97.19 71 GLN A C 1
ATOM 528 O O . GLN A 1 71 ? 1.978 -9.490 2.780 1.00 97.19 71 GLN A O 1
ATOM 533 N N . ALA A 1 72 ? 0.887 -11.063 3.948 1.00 96.62 72 ALA A N 1
ATOM 534 C CA . ALA A 1 72 ? 1.724 -12.173 3.485 1.00 96.62 72 ALA A CA 1
ATOM 535 C C . ALA A 1 72 ? 1.724 -12.317 1.951 1.00 96.62 72 ALA A C 1
ATOM 537 O O . ALA A 1 72 ? 2.725 -12.717 1.359 1.00 96.62 72 ALA A O 1
ATOM 538 N N . TRP A 1 73 ? 0.636 -11.900 1.291 1.00 96.94 73 TRP A N 1
ATOM 539 C CA . TRP A 1 73 ? 0.529 -11.865 -0.171 1.00 96.94 73 TRP A CA 1
ATOM 540 C C . TRP A 1 73 ? 1.569 -10.949 -0.833 1.00 96.94 73 TRP A C 1
ATOM 542 O O . TRP A 1 73 ? 1.931 -11.152 -1.992 1.00 96.94 73 TRP A O 1
ATOM 552 N N . ARG A 1 74 ? 2.107 -9.966 -0.097 1.00 96.69 74 ARG A N 1
ATOM 553 C CA . ARG A 1 74 ? 3.118 -9.032 -0.608 1.00 96.69 74 ARG A CA 1
ATOM 554 C C . ARG A 1 74 ? 4.435 -9.698 -0.994 1.00 96.69 74 ARG A C 1
ATOM 556 O O . ARG A 1 74 ? 5.207 -9.093 -1.721 1.00 96.69 74 ARG A O 1
ATOM 563 N N . VAL A 1 75 ? 4.667 -10.966 -0.644 1.00 96.69 75 VAL A N 1
ATOM 564 C CA . VAL A 1 75 ? 5.822 -11.722 -1.165 1.00 96.69 75 VAL A CA 1
ATOM 565 C C . VAL A 1 75 ? 5.881 -11.732 -2.703 1.00 96.69 75 VAL A C 1
ATOM 567 O O . VAL A 1 75 ? 6.958 -11.809 -3.288 1.00 96.69 75 VAL A O 1
ATOM 570 N N . ILE A 1 76 ? 4.733 -11.563 -3.369 1.00 97.00 76 ILE A N 1
ATOM 571 C CA . ILE A 1 76 ? 4.624 -11.436 -4.829 1.00 97.00 76 ILE A CA 1
ATOM 572 C C . ILE A 1 76 ? 5.346 -10.190 -5.369 1.00 97.00 76 ILE A C 1
ATOM 574 O O . ILE A 1 76 ? 5.708 -10.165 -6.544 1.00 97.00 76 ILE A O 1
ATOM 578 N N . GLY A 1 77 ? 5.656 -9.199 -4.530 1.00 94.62 77 GLY A N 1
ATOM 579 C CA . GLY A 1 77 ? 6.480 -8.043 -4.894 1.00 94.62 77 GLY A CA 1
ATOM 580 C C . GLY A 1 77 ? 7.856 -8.412 -5.462 1.00 94.62 77 GLY A C 1
ATOM 581 O O . GLY A 1 77 ? 8.444 -7.620 -6.196 1.00 94.62 77 GLY A O 1
ATOM 582 N N . ILE A 1 78 ? 8.339 -9.643 -5.245 1.00 96.31 78 ILE A N 1
ATOM 583 C CA . ILE A 1 78 ? 9.538 -10.169 -5.916 1.00 96.31 78 ILE A CA 1
ATOM 584 C C . ILE A 1 78 ? 9.448 -10.104 -7.450 1.00 96.31 78 ILE A C 1
ATOM 586 O O . ILE A 1 78 ? 10.467 -9.956 -8.126 1.00 96.31 78 ILE A O 1
ATOM 590 N N . LEU A 1 79 ? 8.234 -10.134 -8.013 1.00 97.00 79 LEU A N 1
ATOM 591 C CA . LEU A 1 79 ? 8.006 -9.958 -9.445 1.00 97.00 79 LEU A CA 1
ATOM 592 C C . LEU A 1 79 ? 8.507 -8.600 -9.951 1.00 97.00 79 LEU A C 1
ATOM 594 O O . LEU A 1 79 ? 8.958 -8.525 -11.090 1.00 97.00 79 LEU A O 1
ATOM 598 N N . PHE A 1 80 ? 8.513 -7.545 -9.129 1.00 95.69 80 PHE A N 1
ATOM 599 C CA . PHE A 1 80 ? 9.080 -6.251 -9.522 1.00 95.69 80 PHE A CA 1
ATOM 600 C C . PHE A 1 80 ? 10.586 -6.342 -9.788 1.00 95.69 80 PHE A C 1
ATOM 602 O O . PHE A 1 80 ? 11.075 -5.749 -10.749 1.00 95.69 80 PHE A O 1
ATOM 609 N N . LEU A 1 81 ? 11.315 -7.134 -8.994 1.00 95.06 81 LEU A N 1
ATOM 610 C CA . LEU A 1 81 ? 12.743 -7.386 -9.210 1.00 95.06 81 LEU A CA 1
ATOM 611 C C . LEU A 1 81 ? 12.976 -8.229 -10.470 1.00 95.06 81 LEU A 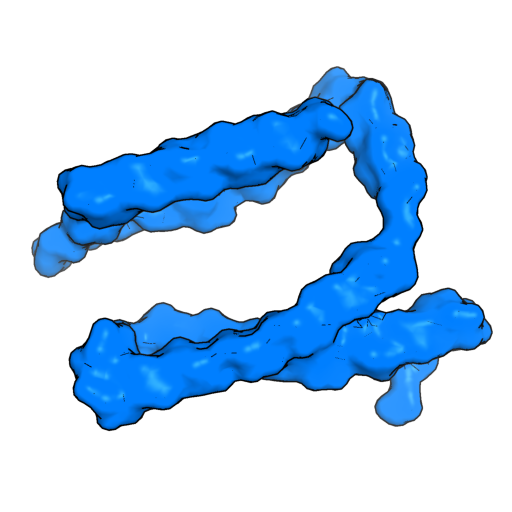C 1
ATOM 613 O O . LEU A 1 81 ? 13.903 -7.955 -11.227 1.00 95.06 81 LEU A O 1
ATOM 617 N N . GLY A 1 82 ? 12.099 -9.204 -10.734 1.00 96.12 82 GLY A N 1
ATOM 618 C CA . GLY A 1 82 ? 12.104 -9.962 -11.987 1.00 96.12 82 GLY A CA 1
ATOM 619 C C . GLY A 1 82 ? 11.893 -9.060 -13.206 1.00 96.12 82 GLY A C 1
ATOM 620 O O . GLY A 1 82 ? 12.689 -9.089 -14.139 1.00 96.12 82 GLY A O 1
ATOM 621 N N . LEU A 1 83 ? 10.874 -8.194 -13.179 1.00 94.50 83 LEU A N 1
ATOM 622 C CA . LEU A 1 83 ? 10.606 -7.230 -14.254 1.00 94.50 83 LEU A CA 1
ATOM 623 C C . LEU A 1 83 ? 11.775 -6.261 -14.471 1.00 94.50 83 LEU A C 1
ATOM 625 O O . LEU A 1 83 ? 12.080 -5.921 -15.613 1.00 94.50 83 LEU A O 1
ATOM 629 N N . TYR A 1 84 ? 12.463 -5.853 -13.403 1.00 94.75 84 TYR A N 1
ATOM 630 C CA . TYR A 1 84 ? 13.699 -5.079 -13.513 1.00 94.75 84 TYR A CA 1
ATOM 631 C C . TYR A 1 84 ? 14.823 -5.868 -14.193 1.00 94.75 84 TYR A C 1
ATOM 633 O O . TYR A 1 84 ? 15.481 -5.331 -15.081 1.00 94.75 84 TYR A O 1
ATOM 641 N N . ALA A 1 85 ? 15.010 -7.146 -13.845 1.00 95.50 85 ALA A N 1
ATOM 642 C CA . ALA A 1 85 ? 16.024 -8.001 -14.466 1.00 95.50 85 ALA A CA 1
ATOM 643 C C . ALA A 1 85 ? 15.811 -8.178 -15.983 1.00 95.50 85 ALA A C 1
ATOM 645 O O . ALA A 1 85 ? 16.781 -8.284 -16.729 1.00 95.50 85 ALA A O 1
ATOM 646 N N . PHE A 1 86 ? 14.558 -8.146 -16.450 1.00 96.44 86 PHE A N 1
ATOM 647 C CA . PHE A 1 86 ? 14.212 -8.162 -17.878 1.00 96.44 86 PHE A CA 1
ATOM 648 C C . PHE A 1 86 ? 14.207 -6.773 -18.542 1.00 96.44 86 PHE A C 1
ATOM 650 O O . PHE A 1 86 ? 13.850 -6.659 -19.712 1.00 96.44 86 PHE A O 1
ATOM 657 N N . GLY A 1 87 ? 14.572 -5.707 -17.822 1.00 91.62 87 GLY A N 1
ATOM 658 C CA . GLY A 1 87 ? 14.576 -4.337 -18.346 1.00 91.62 87 GLY A CA 1
ATOM 659 C C . GLY A 1 87 ? 13.182 -3.738 -18.575 1.00 91.62 87 GLY A C 1
ATOM 660 O O . GLY A 1 87 ? 13.064 -2.716 -19.245 1.00 91.62 87 GLY A O 1
ATOM 661 N N . LEU A 1 88 ? 12.129 -4.351 -18.023 1.00 91.69 88 LEU A N 1
ATOM 662 C CA . LEU A 1 88 ? 10.730 -3.938 -18.202 1.00 91.69 88 LEU A CA 1
ATOM 663 C C . LEU A 1 88 ? 10.256 -2.928 -17.150 1.00 91.69 88 LEU A C 1
ATOM 665 O O . LEU A 1 88 ? 9.233 -2.275 -17.346 1.00 91.69 88 LEU A O 1
ATOM 669 N N . LEU A 1 89 ? 10.965 -2.808 -16.023 1.00 89.56 89 LEU A N 1
ATOM 670 C CA . LEU A 1 89 ? 10.582 -1.933 -14.915 1.00 89.56 89 LEU A CA 1
ATOM 671 C C . LEU A 1 89 ? 11.784 -1.116 -14.420 1.00 89.56 89 LEU A C 1
ATOM 673 O O . LEU A 1 89 ? 12.840 -1.699 -14.176 1.00 89.56 89 LEU A O 1
ATOM 677 N N . PRO A 1 90 ? 11.662 0.211 -14.219 1.00 87.88 90 PRO A N 1
ATOM 678 C CA . PRO A 1 90 ? 12.763 1.031 -13.724 1.00 87.88 90 PRO A CA 1
ATOM 679 C C . PRO A 1 90 ? 13.227 0.616 -12.324 1.00 87.88 90 PRO A C 1
ATOM 681 O O . PRO A 1 90 ? 12.419 0.478 -11.402 1.00 87.88 90 PRO A O 1
ATOM 684 N N . GLY A 1 91 ? 14.545 0.519 -12.131 1.00 87.00 91 GLY A N 1
ATOM 685 C CA . GLY A 1 91 ? 15.145 0.136 -10.848 1.00 87.00 91 GLY A CA 1
ATOM 686 C C . GLY A 1 91 ? 14.770 1.060 -9.683 1.00 87.00 91 GLY A C 1
ATOM 687 O O . GLY A 1 91 ? 14.585 0.584 -8.568 1.00 87.00 91 GLY A O 1
ATOM 688 N N . VAL A 1 92 ? 14.576 2.360 -9.949 1.00 87.44 92 VAL A N 1
ATOM 689 C CA . VAL A 1 92 ? 14.153 3.360 -8.946 1.00 87.44 92 VAL A CA 1
ATOM 690 C C . VAL A 1 92 ? 12.811 3.020 -8.289 1.00 87.44 92 VAL A C 1
ATOM 692 O O . VAL A 1 92 ? 12.575 3.399 -7.148 1.00 87.44 92 VAL A O 1
ATOM 695 N N . PHE A 1 93 ? 11.946 2.286 -8.990 1.00 86.88 93 PHE A N 1
ATOM 696 C CA . PHE A 1 93 ? 10.690 1.780 -8.449 1.00 86.88 93 PHE A CA 1
ATOM 697 C C . PHE A 1 93 ? 10.831 0.324 -7.998 1.00 86.88 93 PHE A C 1
ATOM 699 O O . PHE A 1 93 ? 10.436 -0.020 -6.886 1.00 86.88 93 PHE A O 1
ATOM 706 N N . ALA A 1 94 ? 11.432 -0.524 -8.837 1.00 92.31 94 ALA A N 1
ATOM 707 C CA . ALA A 1 94 ? 11.496 -1.963 -8.617 1.00 92.31 94 ALA A CA 1
ATOM 708 C C . ALA A 1 94 ? 12.215 -2.351 -7.320 1.00 92.31 94 ALA A C 1
ATOM 710 O O . ALA A 1 94 ? 11.737 -3.225 -6.602 1.00 92.31 94 ALA A O 1
ATOM 711 N N . TRP A 1 95 ? 13.333 -1.692 -7.001 1.00 92.94 95 TRP A N 1
ATOM 712 C CA . TRP A 1 95 ? 14.099 -1.971 -5.786 1.00 92.94 95 TRP A CA 1
ATOM 713 C C . TRP A 1 95 ? 13.323 -1.666 -4.503 1.00 92.94 95 TRP A C 1
ATOM 715 O O . TRP A 1 95 ? 13.121 -2.593 -3.718 1.00 92.94 95 TRP A O 1
ATOM 725 N N . PRO A 1 96 ? 12.869 -0.420 -4.256 1.00 92.50 96 PRO A N 1
ATOM 726 C CA . PRO A 1 96 ? 12.157 -0.107 -3.022 1.00 92.50 96 PRO A CA 1
ATOM 727 C C . PRO A 1 96 ? 10.814 -0.837 -2.926 1.00 92.50 96 PRO A C 1
ATOM 729 O O . PRO A 1 96 ? 10.485 -1.332 -1.850 1.00 92.50 96 PRO A O 1
ATOM 732 N N . ALA A 1 97 ? 10.064 -0.947 -4.030 1.00 92.06 97 ALA A N 1
ATOM 733 C CA . ALA A 1 97 ? 8.778 -1.639 -4.033 1.00 92.06 97 ALA A CA 1
ATOM 734 C C . ALA A 1 97 ? 8.953 -3.145 -3.813 1.00 92.06 97 ALA A C 1
ATOM 736 O O . ALA A 1 97 ? 8.360 -3.702 -2.896 1.00 92.06 97 ALA A O 1
ATOM 737 N N . GLY A 1 98 ? 9.800 -3.799 -4.613 1.00 95.31 98 GLY A N 1
ATOM 738 C CA . GLY A 1 98 ? 9.989 -5.245 -4.561 1.00 95.31 98 GLY A CA 1
ATOM 739 C C . GLY A 1 98 ? 10.615 -5.709 -3.258 1.00 95.31 98 GLY A C 1
ATOM 740 O O . GLY A 1 98 ? 10.088 -6.623 -2.627 1.00 95.31 98 GLY A O 1
ATOM 741 N N . LEU A 1 99 ? 11.695 -5.055 -2.817 1.00 96.19 99 LEU A N 1
ATOM 742 C CA . LEU A 1 99 ? 12.319 -5.403 -1.547 1.00 96.19 99 LEU A CA 1
ATOM 743 C C . LEU A 1 99 ? 11.341 -5.167 -0.398 1.00 96.19 99 LEU A C 1
ATOM 745 O O . LEU A 1 99 ? 11.101 -6.099 0.355 1.00 96.19 99 LEU A O 1
ATOM 749 N N . GLY A 1 100 ? 10.733 -3.978 -0.313 1.00 95.12 100 GLY A N 1
ATOM 750 C CA . GLY A 1 100 ? 9.805 -3.621 0.762 1.00 95.12 100 GLY A CA 1
ATOM 751 C C . GLY A 1 100 ? 8.594 -4.551 0.863 1.00 95.12 100 GLY A C 1
ATOM 752 O O . GLY A 1 100 ? 8.247 -4.991 1.960 1.00 95.12 100 GLY A O 1
ATOM 753 N N . ASP A 1 101 ? 7.979 -4.897 -0.268 1.00 97.12 101 ASP A N 1
ATOM 754 C CA . ASP A 1 101 ? 6.848 -5.824 -0.305 1.00 97.12 101 ASP A CA 1
ATOM 755 C C . ASP A 1 101 ? 7.260 -7.237 0.136 1.00 97.12 101 ASP A C 1
ATOM 757 O O . ASP A 1 101 ? 6.547 -7.859 0.927 1.00 97.12 101 ASP A O 1
ATOM 761 N N . VAL A 1 102 ? 8.433 -7.725 -0.285 1.00 97.62 102 VAL A N 1
ATOM 762 C CA . VAL A 1 102 ? 8.961 -9.019 0.175 1.00 97.62 102 VAL A CA 1
ATOM 763 C C . VAL A 1 102 ? 9.255 -8.989 1.673 1.00 97.62 102 VAL A C 1
ATOM 765 O O . VAL A 1 102 ? 8.845 -9.918 2.371 1.00 97.62 102 VAL A O 1
ATOM 768 N N . THR A 1 103 ? 9.891 -7.937 2.204 1.00 96.94 103 THR A N 1
ATOM 769 C CA . THR A 1 103 ? 10.160 -7.836 3.649 1.00 96.94 103 THR A CA 1
ATOM 770 C C . THR A 1 103 ? 8.866 -7.866 4.449 1.00 96.94 103 THR A C 1
ATOM 772 O O . THR A 1 103 ? 8.762 -8.615 5.417 1.00 96.94 103 THR A O 1
ATOM 775 N N . VAL A 1 104 ? 7.859 -7.092 4.035 1.00 97.25 104 VAL A N 1
ATOM 776 C CA . VAL A 1 104 ? 6.548 -7.058 4.699 1.00 97.25 104 VAL A CA 1
ATOM 777 C C . VAL A 1 104 ? 5.832 -8.402 4.574 1.00 97.25 104 VAL A C 1
ATOM 779 O O . VAL A 1 104 ? 5.293 -8.901 5.562 1.00 97.25 104 VAL A O 1
ATOM 782 N N . GLY A 1 105 ? 5.848 -9.012 3.388 1.00 97.25 105 GLY A N 1
ATOM 783 C CA . GLY A 1 105 ? 5.205 -10.298 3.131 1.00 97.25 105 GLY A CA 1
ATOM 784 C C . GLY A 1 105 ? 5.798 -11.432 3.959 1.00 97.25 105 GLY A C 1
ATOM 785 O O . GLY A 1 105 ? 5.056 -12.208 4.556 1.00 97.25 105 GLY A O 1
ATOM 786 N N . VAL A 1 106 ? 7.126 -11.487 4.066 1.00 97.12 106 VAL A N 1
ATOM 787 C CA . VAL A 1 106 ? 7.829 -12.472 4.900 1.00 97.12 106 VAL A CA 1
ATOM 788 C C . VAL A 1 106 ? 7.621 -12.191 6.386 1.00 97.12 106 VAL A C 1
ATOM 790 O O . VAL A 1 106 ? 7.451 -13.130 7.154 1.00 97.12 106 VAL A O 1
ATOM 793 N N . ALA A 1 107 ? 7.590 -10.925 6.808 1.00 96.19 107 ALA A N 1
ATOM 794 C CA . ALA A 1 107 ? 7.375 -10.553 8.206 1.00 96.19 107 ALA A CA 1
ATOM 795 C C . ALA A 1 107 ? 5.938 -10.837 8.694 1.00 96.19 107 ALA A C 1
ATOM 797 O O . ALA A 1 107 ? 5.724 -11.113 9.875 1.00 96.19 107 ALA A O 1
ATOM 798 N N . ALA A 1 108 ? 4.944 -10.791 7.804 1.00 96.50 108 ALA A N 1
ATOM 799 C CA . ALA A 1 108 ? 3.526 -10.847 8.155 1.00 96.50 108 ALA A CA 1
ATOM 800 C C . ALA A 1 108 ? 3.074 -12.107 8.932 1.00 96.50 108 ALA A C 1
ATOM 802 O O . ALA A 1 108 ? 2.322 -11.951 9.897 1.00 96.50 108 ALA A O 1
ATOM 803 N N . PRO A 1 109 ? 3.506 -13.344 8.614 1.00 95.69 109 PRO A N 1
ATOM 804 C CA . PRO A 1 109 ? 3.166 -14.521 9.417 1.00 95.69 109 PRO A CA 1
ATOM 805 C C . PRO A 1 109 ? 3.723 -14.458 10.845 1.00 95.69 109 PRO A C 1
ATOM 807 O O . PRO A 1 109 ? 3.022 -14.817 11.790 1.00 95.69 109 PRO A O 1
ATOM 810 N N . PHE A 1 110 ? 4.952 -13.963 11.025 1.00 95.19 110 PHE A N 1
ATOM 811 C CA . PHE A 1 110 ? 5.558 -13.788 12.352 1.00 95.19 110 PHE A CA 1
ATOM 812 C C . PHE A 1 110 ? 4.811 -12.720 13.153 1.00 95.19 110 PHE A C 1
ATOM 814 O O . PHE A 1 110 ? 4.489 -12.930 14.325 1.00 95.19 110 PHE A O 1
ATOM 821 N N . ALA A 1 111 ? 4.427 -11.637 12.476 1.00 95.06 111 ALA A N 1
ATOM 822 C CA . ALA A 1 111 ? 3.569 -10.594 13.016 1.00 95.06 111 ALA A CA 1
ATOM 823 C C . ALA A 1 111 ? 2.244 -11.136 13.528 1.00 95.06 111 ALA A C 1
ATOM 825 O O . ALA A 1 111 ? 1.827 -10.871 14.657 1.00 95.06 111 ALA A O 1
ATOM 826 N N . LEU A 1 112 ? 1.592 -11.932 12.687 1.00 95.62 112 LEU A N 1
ATOM 827 C CA . LEU A 1 112 ? 0.323 -12.556 12.993 1.00 95.62 112 LEU A CA 1
ATOM 828 C C . LEU A 1 112 ? 0.448 -13.490 14.197 1.00 95.62 112 LEU A C 1
ATOM 830 O O . LEU A 1 112 ? -0.389 -13.436 15.097 1.00 95.62 112 LEU A O 1
ATOM 834 N N . LEU A 1 113 ? 1.502 -14.308 14.248 1.00 94.75 113 LEU A N 1
ATOM 835 C CA . LEU A 1 113 ? 1.762 -15.202 15.375 1.00 94.75 113 LEU A CA 1
ATOM 836 C C . LEU A 1 113 ? 1.919 -14.428 16.685 1.00 94.75 113 LEU A C 1
ATOM 838 O O . LEU A 1 113 ? 1.323 -14.823 17.687 1.00 94.75 113 LEU A O 1
ATOM 842 N N . ALA A 1 114 ? 2.650 -13.315 16.684 1.00 94.00 114 ALA A N 1
ATOM 843 C CA . ALA A 1 114 ? 2.800 -12.474 17.868 1.00 94.00 114 ALA A CA 1
ATOM 844 C C . ALA A 1 114 ? 1.473 -11.834 18.309 1.00 94.00 114 ALA A C 1
ATOM 846 O O . ALA A 1 114 ? 1.143 -11.856 19.495 1.00 94.00 114 ALA A O 1
ATOM 847 N N . ILE A 1 115 ? 0.652 -11.354 17.365 1.00 93.88 115 ILE A N 1
ATOM 848 C CA . ILE A 1 115 ? -0.693 -10.818 17.650 1.00 93.88 115 ILE A CA 1
ATOM 849 C C . ILE A 1 115 ? -1.604 -11.902 18.244 1.00 93.88 115 ILE A C 1
ATOM 851 O O . ILE A 1 115 ? -2.346 -11.651 19.198 1.00 93.88 115 ILE A O 1
ATOM 855 N N . VAL A 1 116 ? -1.560 -13.121 17.700 1.00 94.44 116 VAL A N 1
ATOM 856 C CA . VAL A 1 116 ? -2.355 -14.256 18.192 1.00 9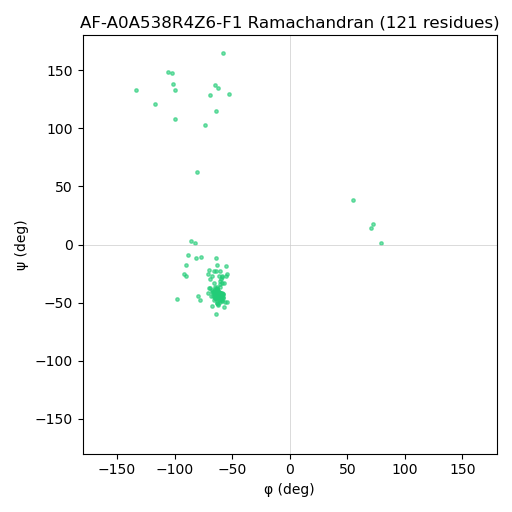4.44 116 VAL A CA 1
ATOM 857 C C . VAL A 1 116 ? -1.910 -14.665 19.596 1.00 94.44 116 VAL A C 1
ATOM 859 O O . VAL A 1 116 ? -2.766 -14.889 20.453 1.00 94.44 116 VAL A O 1
ATOM 862 N N . ARG A 1 117 ? -0.597 -14.701 19.848 1.00 93.25 117 ARG A N 1
ATOM 863 C CA . ARG A 1 117 ? 0.008 -15.032 21.150 1.00 93.25 117 ARG A CA 1
ATOM 864 C C . ARG A 1 117 ? -0.048 -13.889 22.165 1.00 93.25 117 ARG A C 1
ATOM 866 O O . ARG A 1 117 ? 0.221 -14.125 23.337 1.00 93.25 117 ARG A O 1
ATOM 873 N N . ARG A 1 118 ? -0.411 -12.675 21.732 1.00 88.75 118 ARG A N 1
ATOM 874 C CA . ARG A 1 118 ? -0.372 -11.437 22.529 1.00 88.75 118 ARG A CA 1
ATOM 875 C C . ARG A 1 118 ? 1.016 -11.170 23.131 1.00 88.75 118 ARG A C 1
ATOM 877 O O . ARG A 1 118 ? 1.119 -10.705 24.263 1.00 88.75 118 ARG A O 1
ATOM 884 N N . THR A 1 119 ? 2.077 -11.467 22.381 1.00 85.50 119 THR A N 1
ATOM 885 C CA . THR A 1 119 ? 3.463 -11.230 22.804 1.00 85.50 119 THR A CA 1
ATOM 886 C C . THR A 1 119 ? 4.022 -9.962 22.151 1.00 85.50 119 THR A C 1
ATOM 888 O O . THR A 1 119 ? 3.793 -9.754 20.959 1.00 85.50 119 THR A O 1
ATOM 891 N N . PRO A 1 120 ? 4.767 -9.109 22.884 1.00 72.50 120 PRO A N 1
ATOM 892 C CA . PRO A 1 120 ? 5.382 -7.911 22.306 1.00 72.50 120 PRO A CA 1
ATOM 893 C C . PRO A 1 120 ? 6.556 -8.229 21.371 1.00 72.50 120 PRO A C 1
ATOM 895 O O . PRO A 1 120 ? 6.869 -7.437 20.489 1.00 72.50 120 PRO A O 1
ATOM 898 N N . SER A 1 121 ? 7.213 -9.374 21.574 1.00 72.62 121 SER A N 1
ATOM 899 C CA . SER A 1 121 ? 8.374 -9.819 20.807 1.00 72.62 121 SER A CA 1
ATOM 900 C C . SER A 1 121 ? 7.998 -10.878 19.777 1.00 72.62 121 SER A C 1
ATOM 902 O O . SER A 1 121 ? 7.065 -11.670 19.963 1.00 72.62 121 SER A O 1
ATOM 904 N N . TRP A 1 122 ? 8.722 -10.854 18.662 1.00 66.38 122 TRP A N 1
ATOM 905 C CA . TRP A 1 122 ? 8.693 -11.880 17.625 1.00 66.38 122 TRP A CA 1
ATOM 906 C C . TRP A 1 122 ? 10.003 -12.679 17.758 1.00 66.38 122 TRP A C 1
ATOM 908 O O . TRP A 1 122 ? 10.977 -12.106 18.255 1.00 66.38 122 TRP A O 1
ATOM 918 N N . PRO A 1 123 ? 10.008 -13.987 17.443 1.00 59.03 123 PRO A N 1
ATOM 919 C CA . PRO A 1 123 ? 11.190 -14.836 17.598 1.00 59.03 123 PRO A CA 1
ATOM 920 C C . PRO A 1 123 ? 12.375 -14.376 16.744 1.00 59.03 123 PRO A C 1
ATOM 922 O O . PRO A 1 123 ? 12.132 -13.771 15.674 1.00 59.03 123 PRO A O 1
#

Radius of gyration: 17.65 Å; Cα contacts (8 Å, |Δi|>4): 86; chains: 1; bounding box: 37×32×44 Å

Mean predicted aligned error: 4.88 Å

Secondary structure (DSSP, 8-state):
-HHHHHHHHHHHHHHHHHHTTTT---TTS--HHHHHHHHHHHHHHHHHHHH-HHHHHHHHTS-HHHHHHGGGGGGGGHHHHHHHHTTSS-HHHHHHHHHHHHHHHHHHHHHHHHHHHT-S---

Sequence (123 aa):
MIVMSVLVAWFLIVLGAGTAGVFDSGPGRPPLPLLLAVVGPPLLFALAYRSSRAVRDFAVRIDLRVLTAIQAWRVIGILFLGLYAFGLLPGVFAWPAGLGDVTVGVAAPFALLAIVRRTPSWP

Solvent-accessible surface area (backbone atoms only — not comparable to full-atom values): 6740 Å² total; per-residue (Å²): 109,69,69,56,52,51,53,50,52,50,49,53,51,53,50,53,37,52,78,70,46,59,57,68,53,57,92,96,49,80,50,56,58,47,50,45,66,67,49,41,62,60,51,52,49,53,52,42,44,73,76,30,67,68,50,37,59,51,60,73,65,54,58,61,60,58,66,32,48,62,37,34,64,30,43,61,27,47,54,36,46,52,35,30,74,72,72,76,36,61,60,89,53,18,50,61,50,11,52,50,27,28,54,47,10,66,45,14,60,53,52,31,51,20,63,74,68,71,43,97,64,68,136

pLDDT: mean 92.12, std 6.57, range [59.03, 97.81]

Foldseek 3Di:
DVVVVVVVVLVVVVVVCVVVCVQVAPPPGDRVVVVCNVVVVVVVLVVCCVPDPVSVVVVVPDPVLVVLQVLLVLLCLCVLVVCVVVVNHDPVCSVCSSVVSNVSNVCSVQVSVCVVVVHPDGD